Protein AF-A0A2P2GKY4-F1 (afdb_monomer_lite)

pLDDT: mean 82.23, std 12.71, range [40.91, 94.69]

Structure (mmCIF, N/CA/C/O backbone):
data_AF-A0A2P2GKY4-F1
#
_entry.id   AF-A0A2P2GKY4-F1
#
loop_
_atom_site.group_PDB
_atom_site.id
_atom_site.type_symbol
_atom_site.label_atom_id
_atom_site.label_alt_id
_atom_site.label_comp_id
_atom_site.label_asym_id
_atom_site.label_entity_id
_atom_site.label_seq_id
_atom_site.pdbx_PDB_ins_code
_atom_site.Cartn_x
_atom_site.Cartn_y
_atom_site.Cartn_z
_atom_site.occupancy
_atom_site.B_iso_or_equiv
_atom_site.auth_seq_id
_atom_site.auth_comp_id
_atom_site.auth_asym_id
_atom_site.auth_atom_id
_atom_site.pdbx_PDB_model_num
ATOM 1 N N . MET A 1 1 ? 22.536 17.165 -38.982 1.00 40.91 1 MET A N 1
ATOM 2 C CA . MET A 1 1 ? 22.647 15.809 -38.399 1.00 40.91 1 MET A CA 1
ATOM 3 C C . MET A 1 1 ? 22.416 15.923 -36.902 1.00 40.91 1 MET A C 1
ATOM 5 O O . MET A 1 1 ? 23.302 16.372 -36.190 1.00 40.91 1 MET A O 1
ATOM 9 N N . GLY A 1 2 ? 21.191 15.656 -36.444 1.00 49.53 2 GLY A N 1
ATOM 10 C CA . GLY A 1 2 ? 20.845 15.751 -35.026 1.00 49.53 2 GLY A CA 1
ATOM 11 C C . GLY A 1 2 ? 21.399 14.550 -34.271 1.00 49.53 2 GLY A C 1
ATOM 12 O O . GLY A 1 2 ? 21.064 13.412 -34.594 1.00 49.53 2 GLY A O 1
ATOM 13 N N . PHE A 1 3 ? 22.259 14.804 -33.289 1.00 53.50 3 PHE A N 1
ATOM 14 C CA . PHE A 1 3 ? 22.705 13.805 -32.329 1.00 53.50 3 PHE A CA 1
ATOM 15 C C . PHE A 1 3 ? 21.488 13.343 -31.522 1.00 53.50 3 PHE A C 1
ATOM 17 O O . PHE A 1 3 ? 21.078 14.002 -30.570 1.00 53.50 3 PHE A O 1
ATOM 24 N N . PHE A 1 4 ? 20.889 12.215 -31.907 1.00 61.28 4 PHE A N 1
ATOM 25 C CA . PHE A 1 4 ? 20.032 11.460 -31.004 1.00 61.28 4 PHE A CA 1
ATOM 26 C C . PHE A 1 4 ? 20.928 11.012 -29.849 1.00 61.28 4 PHE A C 1
ATOM 28 O O . PHE A 1 4 ? 21.695 10.057 -29.982 1.00 61.28 4 PHE A O 1
ATOM 35 N N . SER A 1 5 ? 20.898 11.752 -28.740 1.00 59.03 5 SER A N 1
ATOM 36 C CA . SER A 1 5 ? 21.487 11.323 -27.48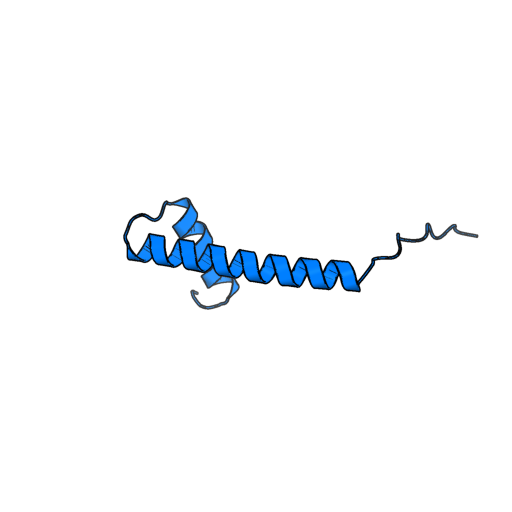0 1.00 59.03 5 SER A CA 1
ATOM 37 C C . SER A 1 5 ? 20.877 9.965 -27.158 1.00 59.03 5 SER A C 1
ATOM 39 O O . SER A 1 5 ? 19.681 9.841 -26.887 1.00 59.03 5 SER A O 1
ATOM 41 N N . LYS A 1 6 ? 21.696 8.924 -27.327 1.00 62.75 6 LYS A N 1
ATOM 42 C CA . LYS A 1 6 ? 21.339 7.532 -27.083 1.00 62.75 6 LYS A CA 1
ATOM 43 C C . LYS A 1 6 ? 20.700 7.481 -25.701 1.00 62.75 6 LYS A C 1
ATOM 45 O O . LYS A 1 6 ? 21.374 7.735 -24.704 1.00 62.75 6 LYS A O 1
ATOM 50 N N . ARG A 1 7 ? 19.387 7.235 -25.643 1.00 62.81 7 ARG A N 1
ATOM 51 C CA . ARG A 1 7 ? 18.726 6.924 -24.373 1.00 62.81 7 ARG A CA 1
ATOM 52 C C . ARG A 1 7 ? 19.524 5.766 -23.763 1.00 62.81 7 ARG A C 1
ATOM 54 O O . ARG A 1 7 ? 19.869 4.858 -24.522 1.00 62.81 7 ARG A O 1
ATOM 61 N N . PRO A 1 8 ? 19.872 5.812 -22.467 1.00 64.75 8 PRO A N 1
ATOM 62 C CA . PRO A 1 8 ? 20.576 4.704 -21.838 1.00 64.75 8 PRO A CA 1
ATOM 63 C C . PRO A 1 8 ? 19.807 3.417 -22.136 1.00 64.75 8 PRO A C 1
ATOM 65 O O . PRO A 1 8 ? 18.575 3.412 -22.056 1.00 64.75 8 PRO A O 1
ATOM 68 N N . GLU A 1 9 ? 20.520 2.370 -22.555 1.00 64.12 9 GLU A N 1
ATOM 69 C CA . GLU A 1 9 ? 19.920 1.065 -22.819 1.00 64.12 9 GLU A CA 1
ATOM 70 C C . GLU A 1 9 ? 19.256 0.596 -21.528 1.00 64.12 9 GLU A C 1
ATOM 72 O O . GLU A 1 9 ? 19.906 0.253 -20.541 1.00 64.12 9 GLU A O 1
ATOM 77 N N . ILE A 1 10 ? 17.929 0.678 -21.505 1.00 65.25 10 ILE A N 1
ATOM 78 C CA . ILE A 1 10 ? 17.135 0.202 -20.390 1.00 65.25 10 ILE A CA 1
ATOM 79 C C . ILE A 1 10 ? 17.324 -1.312 -20.343 1.00 65.25 10 ILE A C 1
ATOM 81 O O . ILE A 1 10 ? 16.906 -2.027 -21.253 1.00 65.25 10 ILE A O 1
ATOM 85 N N . ASN A 1 11 ? 17.932 -1.812 -19.267 1.00 75.50 11 ASN A N 1
ATOM 86 C CA . ASN A 1 11 ? 17.953 -3.241 -19.005 1.00 75.50 11 ASN A CA 1
ATOM 87 C C . ASN A 1 11 ? 16.542 -3.694 -18.602 1.00 75.50 11 ASN A C 1
ATOM 89 O O . ASN A 1 11 ? 16.164 -3.693 -17.428 1.00 75.50 11 ASN A O 1
ATOM 93 N N . HIS A 1 12 ? 15.744 -4.059 -19.604 1.00 75.00 12 HIS A N 1
ATOM 94 C CA . HIS A 1 12 ? 14.359 -4.487 -19.429 1.00 75.00 12 HIS A CA 1
ATOM 95 C C . HIS A 1 12 ? 14.230 -5.702 -18.498 1.00 75.00 12 HIS A C 1
ATOM 97 O O . HIS A 1 12 ? 13.249 -5.800 -17.764 1.00 75.00 12 HIS A O 1
ATOM 103 N N . ALA A 1 13 ? 15.224 -6.597 -18.473 1.00 78.25 13 ALA A N 1
ATOM 104 C CA . ALA A 1 13 ? 15.209 -7.773 -17.608 1.00 78.25 13 ALA A CA 1
ATOM 105 C C . ALA A 1 13 ? 15.413 -7.411 -16.129 1.00 78.25 13 ALA A C 1
ATOM 107 O O . ALA A 1 13 ? 14.772 -7.993 -15.253 1.00 78.25 13 ALA A O 1
ATOM 108 N N . GLU A 1 14 ? 16.281 -6.443 -15.830 1.00 79.00 14 GLU A N 1
ATOM 109 C CA . GLU A 1 14 ? 16.458 -5.946 -14.461 1.00 79.00 14 GLU A CA 1
ATOM 110 C C . GLU A 1 14 ? 15.262 -5.118 -13.995 1.00 79.00 14 GLU A C 1
ATOM 112 O O . GLU A 1 14 ? 14.807 -5.298 -12.864 1.00 79.00 14 GLU A O 1
ATOM 117 N N . GLN A 1 15 ? 14.698 -4.281 -14.870 1.00 77.88 15 GLN A N 1
ATOM 118 C CA . GLN A 1 15 ? 13.492 -3.521 -14.541 1.00 77.88 15 GLN A CA 1
ATOM 119 C C . GLN A 1 15 ? 12.293 -4.429 -14.278 1.00 77.88 15 GLN A C 1
ATOM 121 O O . GLN A 1 15 ? 11.579 -4.210 -13.302 1.00 77.88 15 GLN A O 1
ATOM 126 N N . ASP A 1 16 ? 12.089 -5.476 -15.081 1.00 82.94 16 ASP A N 1
ATOM 127 C CA . ASP A 1 16 ? 11.002 -6.424 -14.836 1.00 82.94 16 ASP A CA 1
ATOM 128 C C . ASP A 1 16 ? 11.189 -7.148 -13.495 1.00 82.94 16 ASP A C 1
ATOM 130 O O . ASP A 1 16 ? 10.272 -7.187 -12.676 1.00 82.94 16 ASP A O 1
ATOM 134 N N . ARG A 1 17 ? 12.407 -7.617 -13.187 1.00 84.50 17 ARG A N 1
ATOM 135 C CA . ARG A 1 17 ? 12.713 -8.230 -11.882 1.00 84.50 17 ARG A CA 1
ATOM 136 C C . ARG A 1 17 ? 12.440 -7.281 -10.717 1.00 84.50 17 ARG A C 1
ATOM 138 O O . ARG A 1 17 ? 11.893 -7.726 -9.706 1.00 84.50 17 ARG A O 1
ATOM 145 N N . GLN A 1 18 ? 12.802 -6.006 -10.846 1.00 85.00 18 GLN A N 1
ATOM 146 C CA . GLN A 1 18 ? 12.540 -5.003 -9.816 1.00 85.00 18 GLN A CA 1
ATOM 147 C C . GLN A 1 18 ? 11.037 -4.770 -9.646 1.00 85.00 18 GLN A C 1
ATOM 149 O O . GLN A 1 18 ? 10.526 -4.875 -8.536 1.00 85.00 18 GLN A O 1
ATOM 154 N N . LEU A 1 19 ? 10.302 -4.590 -10.746 1.00 84.56 19 LEU A N 1
ATOM 155 C CA . LEU A 1 19 ? 8.849 -4.424 -10.719 1.00 84.56 19 LEU A CA 1
ATOM 156 C C . LEU A 1 19 ? 8.141 -5.626 -10.082 1.00 84.56 19 LEU A C 1
ATOM 158 O O . LEU A 1 19 ? 7.174 -5.457 -9.340 1.00 84.56 19 LEU A O 1
ATOM 162 N N . GLN A 1 20 ? 8.606 -6.849 -10.347 1.00 87.38 20 GLN A N 1
ATOM 163 C CA . GLN A 1 20 ? 8.049 -8.052 -9.729 1.00 87.38 20 GLN A CA 1
ATOM 164 C C . GLN A 1 20 ? 8.325 -8.114 -8.222 1.00 87.38 20 GLN A C 1
ATOM 166 O O . GLN A 1 20 ? 7.463 -8.571 -7.469 1.00 87.38 20 GLN A O 1
ATOM 171 N N . ARG A 1 21 ? 9.496 -7.653 -7.765 1.00 90.31 21 ARG A N 1
ATOM 172 C CA . ARG A 1 21 ? 9.809 -7.536 -6.331 1.00 90.31 21 ARG A CA 1
ATOM 173 C C . ARG A 1 21 ? 8.918 -6.494 -5.664 1.00 90.31 21 ARG A C 1
ATOM 175 O O . ARG A 1 21 ? 8.210 -6.834 -4.721 1.00 90.31 21 ARG A O 1
ATOM 182 N N . ASP A 1 22 ? 8.832 -5.303 -6.244 1.00 86.56 22 ASP A N 1
ATOM 183 C CA . ASP A 1 22 ? 8.024 -4.203 -5.713 1.00 86.56 22 ASP A CA 1
ATOM 184 C C . ASP A 1 22 ? 6.541 -4.586 -5.608 1.00 86.56 22 ASP A C 1
ATOM 186 O O . ASP A 1 22 ? 5.872 -4.257 -4.629 1.00 86.56 22 ASP A O 1
ATOM 190 N N . LYS A 1 23 ? 6.014 -5.348 -6.578 1.00 87.94 23 LYS A N 1
ATOM 191 C CA . LYS A 1 23 ? 4.646 -5.893 -6.519 1.00 87.94 23 LYS A CA 1
ATOM 192 C C . LYS A 1 23 ? 4.441 -6.836 -5.332 1.00 87.94 23 LYS A C 1
ATOM 194 O O . LYS A 1 23 ? 3.395 -6.770 -4.683 1.00 87.94 23 LYS A O 1
ATOM 199 N N . ARG A 1 24 ? 5.406 -7.716 -5.048 1.00 90.62 24 ARG A N 1
ATOM 200 C CA . ARG A 1 24 ? 5.334 -8.644 -3.904 1.00 90.62 24 ARG A CA 1
ATOM 201 C C . ARG A 1 24 ? 5.395 -7.885 -2.586 1.00 90.62 24 ARG A C 1
ATOM 203 O O . ARG A 1 24 ? 4.582 -8.155 -1.703 1.00 90.62 24 ARG A O 1
ATOM 210 N N . ASP A 1 25 ? 6.294 -6.914 -2.485 1.00 91.62 25 ASP A N 1
ATOM 211 C CA . ASP A 1 25 ? 6.467 -6.104 -1.280 1.00 91.62 25 ASP A CA 1
ATOM 212 C C . ASP A 1 25 ? 5.241 -5.222 -1.018 1.00 91.62 25 ASP A C 1
ATOM 214 O O . ASP A 1 25 ? 4.739 -5.165 0.107 1.00 91.62 25 ASP A O 1
ATOM 218 N N . ALA A 1 26 ? 4.672 -4.619 -2.066 1.00 86.88 26 ALA A N 1
ATOM 219 C CA . ALA A 1 26 ? 3.414 -3.883 -1.972 1.00 86.88 26 ALA A CA 1
ATOM 220 C C . ALA A 1 26 ? 2.255 -4.783 -1.509 1.00 86.88 26 ALA A C 1
ATOM 222 O O . ALA A 1 26 ? 1.466 -4.381 -0.652 1.00 86.88 26 ALA A O 1
ATOM 223 N N . GLY A 1 27 ? 2.166 -6.010 -2.036 1.00 89.94 27 GLY A N 1
ATOM 224 C CA . GLY A 1 27 ? 1.174 -6.999 -1.608 1.00 89.94 27 GLY A CA 1
ATOM 225 C C . GLY A 1 27 ? 1.322 -7.383 -0.134 1.00 89.94 27 GLY A C 1
ATOM 226 O O . GLY A 1 27 ? 0.333 -7.388 0.599 1.00 89.94 27 GLY A O 1
ATOM 227 N N . ARG A 1 28 ? 2.557 -7.632 0.323 1.00 92.69 28 ARG A N 1
ATOM 228 C CA . ARG A 1 28 ? 2.854 -7.930 1.732 1.00 92.69 28 ARG A CA 1
ATOM 229 C C . ARG A 1 28 ? 2.435 -6.775 2.642 1.00 92.69 28 ARG A C 1
ATOM 231 O O . ARG A 1 28 ? 1.678 -6.994 3.583 1.00 92.69 2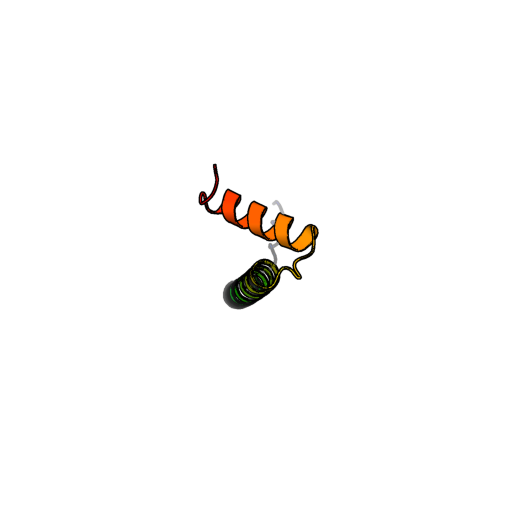8 ARG A O 1
ATOM 238 N N . ARG A 1 29 ? 2.825 -5.543 2.305 1.00 90.69 29 ARG A N 1
ATOM 239 C CA . ARG A 1 29 ? 2.483 -4.343 3.085 1.00 90.69 29 ARG A CA 1
ATOM 240 C C . ARG A 1 29 ? 0.974 -4.110 3.179 1.00 90.69 29 ARG A C 1
ATOM 242 O O . ARG A 1 29 ? 0.478 -3.684 4.218 1.00 90.69 29 ARG A O 1
ATOM 249 N N . LEU A 1 30 ? 0.222 -4.393 2.114 1.00 91.44 30 LEU A N 1
ATOM 250 C CA . LEU A 1 30 ? -1.240 -4.287 2.135 1.00 91.44 30 LEU A CA 1
ATOM 251 C C . LEU A 1 30 ? -1.899 -5.342 3.027 1.00 91.44 30 LEU A C 1
ATOM 253 O O . LEU A 1 30 ? -2.891 -5.026 3.683 1.00 91.44 30 LEU A O 1
ATOM 257 N N . ASN A 1 31 ? -1.356 -6.560 3.073 1.00 92.25 31 ASN A N 1
ATOM 258 C CA . ASN A 1 31 ? -1.829 -7.593 3.993 1.00 92.25 31 ASN A CA 1
ATOM 259 C C . ASN A 1 31 ? -1.537 -7.206 5.448 1.00 92.25 31 ASN A C 1
ATOM 261 O O . ASN A 1 31 ? -2.448 -7.228 6.261 1.00 92.25 31 ASN A O 1
ATOM 265 N N . GLU A 1 32 ? -0.338 -6.708 5.751 1.00 92.88 32 GLU A N 1
ATOM 266 C CA . GLU A 1 32 ? -0.013 -6.202 7.094 1.00 92.88 32 GLU A CA 1
ATOM 267 C C . GLU A 1 32 ? -0.936 -5.054 7.530 1.00 92.88 32 GLU A C 1
ATOM 269 O O . GLU A 1 32 ? -1.312 -4.949 8.696 1.00 92.88 32 GLU A O 1
ATOM 274 N N . ILE A 1 33 ? -1.299 -4.160 6.604 1.00 91.81 33 ILE A N 1
ATOM 275 C CA . ILE A 1 33 ? -2.283 -3.101 6.860 1.00 91.81 33 ILE A CA 1
ATOM 276 C C . ILE A 1 33 ? -3.662 -3.706 7.135 1.00 91.81 33 ILE A C 1
ATOM 278 O O . ILE A 1 33 ? -4.357 -3.247 8.039 1.00 91.81 33 ILE A O 1
ATOM 282 N N . ARG A 1 34 ? -4.068 -4.727 6.374 1.00 90.75 34 ARG A N 1
ATOM 283 C CA . ARG A 1 34 ? -5.341 -5.423 6.580 1.00 90.75 34 ARG A CA 1
ATOM 284 C C . ARG A 1 34 ? -5.396 -6.077 7.961 1.00 90.75 34 ARG A C 1
ATOM 286 O O . ARG A 1 34 ? -6.389 -5.885 8.652 1.00 90.75 34 ARG A O 1
ATOM 293 N N . ASP A 1 35 ? -4.336 -6.761 8.372 1.00 94.69 35 ASP A N 1
ATOM 294 C CA . ASP A 1 35 ? -4.254 -7.425 9.678 1.00 94.69 35 ASP A CA 1
ATOM 295 C C . ASP A 1 35 ? -4.273 -6.396 10.820 1.00 94.69 35 ASP A C 1
ATOM 297 O O . ASP A 1 35 ? -4.960 -6.562 11.830 1.00 94.69 35 ASP A O 1
ATOM 301 N N . ARG A 1 36 ? -3.596 -5.255 10.636 1.00 92.12 36 ARG A N 1
ATOM 302 C CA . ARG A 1 36 ? -3.688 -4.118 11.565 1.00 92.12 36 ARG A CA 1
ATOM 303 C C . ARG A 1 36 ? -5.101 -3.533 11.644 1.00 92.12 36 ARG A C 1
ATOM 305 O O . ARG A 1 36 ? -5.526 -3.104 12.714 1.00 92.12 36 ARG A O 1
ATOM 312 N N . ILE A 1 37 ? -5.838 -3.489 10.532 1.00 91.62 37 ILE A N 1
ATOM 313 C CA . ILE A 1 37 ? -7.232 -3.018 10.521 1.00 91.62 37 ILE A CA 1
ATOM 314 C C . ILE A 1 37 ? -8.122 -3.997 11.286 1.00 91.62 37 ILE A C 1
ATOM 316 O O . ILE A 1 37 ? -8.943 -3.546 12.081 1.00 91.62 37 ILE A O 1
ATOM 320 N N . ASP A 1 38 ? -7.933 -5.298 11.073 1.00 91.56 38 ASP A N 1
ATOM 321 C CA . ASP A 1 38 ? -8.715 -6.361 11.712 1.00 91.56 38 ASP A CA 1
ATOM 322 C C . ASP A 1 38 ? -8.499 -6.398 13.233 1.00 91.56 38 ASP A C 1
ATOM 324 O O . AS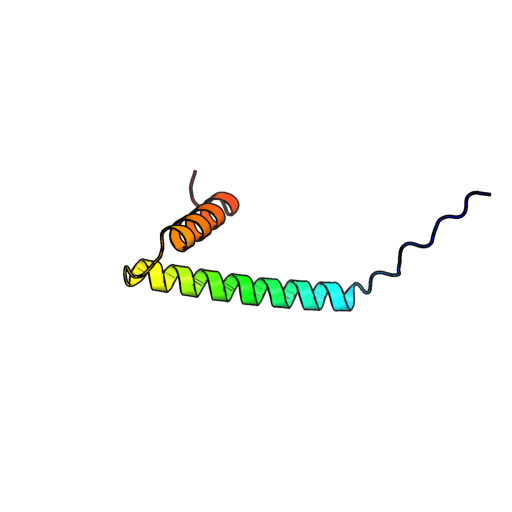P A 1 38 ? -9.447 -6.421 14.012 1.00 91.56 38 ASP A O 1
A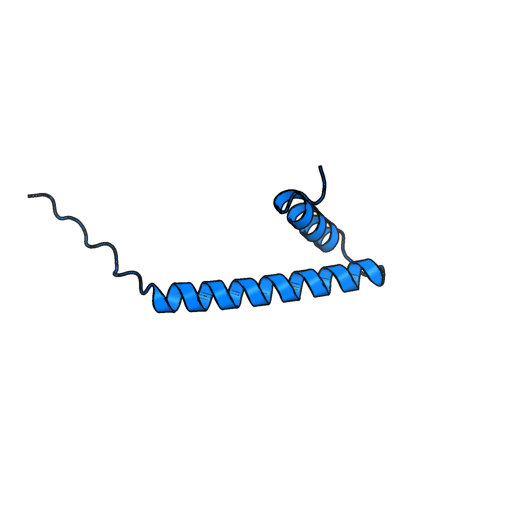TOM 328 N N . THR A 1 39 ? -7.245 -6.260 13.672 1.00 93.31 39 THR A N 1
ATOM 329 C CA . THR A 1 39 ? -6.876 -6.173 15.098 1.00 93.31 39 THR A CA 1
ATOM 330 C C . THR A 1 39 ? -7.211 -4.826 15.752 1.00 93.31 39 THR A C 1
ATOM 332 O O . THR 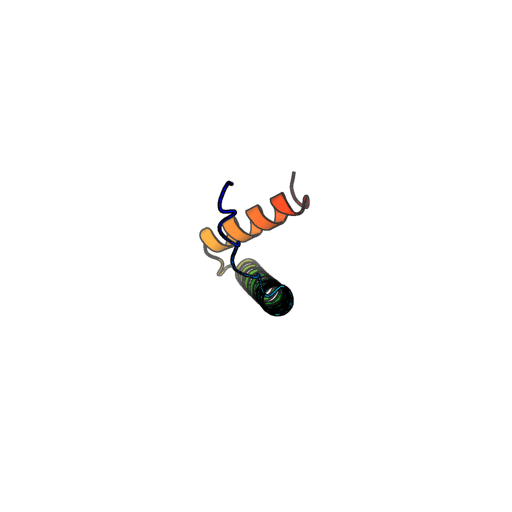A 1 39 ? -6.993 -4.650 16.948 1.00 93.31 39 THR A O 1
ATOM 335 N N . GLY A 1 40 ? -7.699 -3.841 14.989 1.00 89.56 40 GLY A N 1
ATOM 336 C CA . GLY A 1 40 ? -8.011 -2.496 15.484 1.00 89.56 40 GLY A CA 1
ATOM 337 C C . GLY A 1 40 ? -6.791 -1.605 15.768 1.00 89.56 40 GLY A C 1
ATOM 338 O O . GLY A 1 40 ? -6.961 -0.455 16.170 1.00 89.56 40 GLY A O 1
ATOM 339 N N . SER A 1 41 ? -5.574 -2.090 15.510 1.00 92.88 41 SER A N 1
ATOM 340 C CA . SER A 1 41 ? -4.306 -1.370 15.716 1.00 92.88 41 SER A CA 1
ATOM 341 C C . SER A 1 41 ? -3.910 -0.450 14.549 1.00 92.88 41 SER A C 1
ATOM 343 O O . SER A 1 41 ? -2.909 0.263 14.620 1.00 92.88 41 SER A O 1
ATOM 345 N N . ALA A 1 42 ? -4.684 -0.445 13.460 1.00 91.50 42 ALA A N 1
ATOM 346 C CA . ALA A 1 42 ? -4.384 0.349 12.274 1.00 91.50 42 ALA A CA 1
ATOM 347 C C . ALA A 1 42 ? -4.411 1.855 12.532 1.00 91.50 42 ALA A C 1
ATOM 349 O O . ALA A 1 42 ? -5.402 2.427 13.005 1.00 91.50 42 ALA A O 1
ATOM 350 N N . THR A 1 43 ? -3.352 2.516 12.070 1.00 93.56 43 THR A N 1
ATOM 351 C CA . THR A 1 43 ? -3.252 3.971 12.091 1.00 93.56 43 THR A CA 1
ATOM 352 C C . THR A 1 43 ? -4.208 4.613 11.078 1.00 93.56 43 THR A C 1
ATOM 354 O O . THR A 1 43 ? -4.749 3.973 10.167 1.00 93.56 43 THR A O 1
ATOM 357 N N . ARG A 1 44 ? -4.416 5.931 11.197 1.00 91.44 44 ARG A N 1
ATOM 358 C CA . ARG A 1 44 ? -5.185 6.704 10.206 1.00 91.44 44 ARG A CA 1
ATOM 359 C C . ARG A 1 44 ? -4.557 6.628 8.810 1.00 91.44 44 ARG A C 1
ATOM 361 O O . ARG A 1 44 ? -5.283 6.629 7.815 1.00 91.44 44 ARG A O 1
ATOM 368 N N . GLU A 1 45 ? -3.231 6.556 8.740 1.00 90.56 45 GLU A N 1
ATOM 369 C CA . GLU A 1 45 ? -2.493 6.426 7.486 1.00 90.56 45 GLU A CA 1
ATOM 370 C C . GLU A 1 45 ? -2.723 5.056 6.838 1.00 90.56 45 GLU A C 1
ATOM 372 O O . GLU A 1 45 ? -3.073 4.998 5.659 1.00 90.56 45 GLU A O 1
ATOM 377 N N . ASP A 1 46 ? -2.657 3.972 7.616 1.00 89.88 46 ASP A N 1
ATOM 378 C CA . ASP A 1 46 ? -2.926 2.609 7.139 1.00 89.88 46 ASP A CA 1
ATOM 379 C C . ASP A 1 46 ? -4.322 2.506 6.505 1.00 89.88 46 ASP A C 1
ATOM 381 O O . ASP A 1 46 ? -4.484 2.023 5.380 1.00 89.88 46 ASP A O 1
ATOM 385 N N . LYS A 1 47 ? -5.339 3.070 7.172 1.00 90.44 47 LYS A N 1
ATOM 386 C CA . LYS A 1 47 ? -6.716 3.130 6.652 1.00 90.44 47 LYS A CA 1
ATOM 387 C C . LYS A 1 47 ? -6.805 3.938 5.353 1.00 90.44 47 LYS A C 1
ATOM 389 O O . LYS A 1 47 ? -7.521 3.546 4.429 1.00 90.44 47 LYS A O 1
ATOM 394 N N . ARG A 1 48 ? -6.069 5.052 5.249 1.00 91.62 48 ARG A N 1
ATOM 395 C CA . ARG A 1 48 ? -6.016 5.880 4.032 1.00 91.62 48 ARG A CA 1
ATOM 396 C C . ARG A 1 48 ? -5.411 5.105 2.862 1.00 91.62 48 ARG A C 1
ATOM 398 O O . ARG A 1 48 ? -5.990 5.117 1.776 1.00 91.62 48 ARG A O 1
ATOM 405 N N . ILE A 1 49 ? -4.289 4.421 3.085 1.00 90.81 49 ILE A N 1
ATOM 406 C CA . ILE A 1 49 ? -3.603 3.606 2.072 1.00 90.81 49 ILE A CA 1
ATOM 407 C C . ILE A 1 49 ? -4.502 2.449 1.619 1.00 90.81 49 ILE A C 1
ATOM 409 O O . ILE A 1 49 ? -4.660 2.217 0.415 1.00 90.81 49 ILE A O 1
ATOM 413 N N . PHE A 1 50 ? -5.151 1.765 2.563 1.00 89.88 50 PHE A N 1
ATOM 414 C CA . PHE A 1 50 ? -6.062 0.661 2.271 1.00 89.88 50 PHE A CA 1
ATOM 415 C C . PHE A 1 50 ? -7.260 1.111 1.422 1.00 89.88 50 PHE A C 1
ATOM 417 O O . PHE A 1 50 ? -7.557 0.512 0.385 1.00 89.88 50 PHE A O 1
ATOM 424 N N . ASN A 1 51 ? -7.903 2.221 1.795 1.00 89.62 5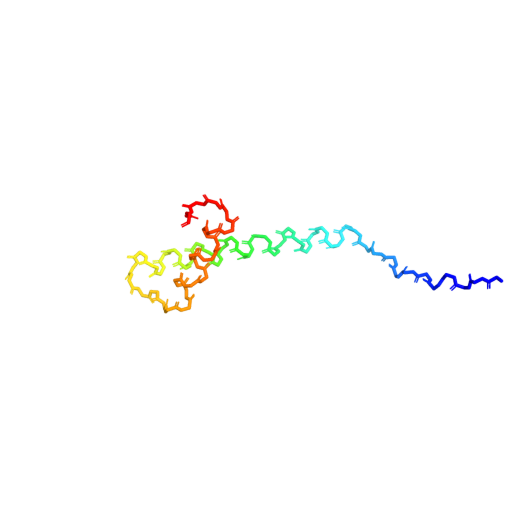1 ASN A N 1
ATOM 425 C CA . ASN A 1 51 ? -9.036 2.773 1.050 1.00 89.62 51 ASN A CA 1
ATOM 426 C C . ASN A 1 51 ? -8.632 3.284 -0.339 1.00 89.62 51 ASN A C 1
ATOM 428 O O . ASN A 1 51 ? -9.332 3.016 -1.316 1.00 89.62 51 ASN A O 1
ATOM 432 N N . ALA A 1 52 ? -7.489 3.967 -0.455 1.00 89.50 52 ALA A N 1
ATOM 433 C CA . ALA A 1 52 ? -6.968 4.422 -1.744 1.00 89.50 52 ALA A CA 1
ATOM 434 C C . ALA A 1 52 ? -6.704 3.243 -2.691 1.00 89.50 52 ALA A C 1
ATOM 436 O O . ALA A 1 52 ? -7.072 3.294 -3.866 1.00 89.50 52 ALA A O 1
ATOM 437 N N . THR A 1 53 ? -6.132 2.159 -2.166 1.00 87.25 53 THR A N 1
ATOM 438 C CA . THR A 1 53 ? -5.899 0.922 -2.921 1.00 87.25 53 THR A CA 1
ATOM 439 C C . THR A 1 53 ? -7.212 0.301 -3.390 1.00 87.25 53 THR A C 1
ATOM 441 O O . THR A 1 53 ? -7.351 -0.042 -4.564 1.00 87.25 53 THR A O 1
ATOM 444 N N . ARG A 1 54 ? -8.219 0.213 -2.513 1.00 84.94 54 ARG A N 1
ATOM 445 C CA . ARG A 1 54 ? -9.542 -0.316 -2.878 1.00 84.94 54 ARG A CA 1
ATOM 446 C C . ARG A 1 54 ? -10.257 0.537 -3.928 1.00 84.94 54 ARG A C 1
ATOM 448 O O . ARG A 1 54 ? -10.882 -0.040 -4.815 1.00 84.94 54 ARG A O 1
ATOM 455 N N . LYS A 1 55 ? -10.131 1.867 -3.870 1.00 89.00 55 LYS A N 1
ATOM 456 C CA . LYS A 1 55 ? -10.680 2.785 -4.882 1.00 89.00 55 LYS A CA 1
ATOM 457 C C . LYS A 1 55 ? -9.996 2.605 -6.239 1.00 89.00 55 LYS A C 1
ATOM 459 O O . LYS A 1 55 ? -10.676 2.461 -7.247 1.00 89.00 55 LYS A O 1
ATOM 464 N N . ARG A 1 56 ? -8.657 2.537 -6.267 1.00 82.94 56 ARG A N 1
ATOM 465 C CA . ARG A 1 56 ? -7.887 2.273 -7.501 1.00 82.94 56 ARG A CA 1
ATOM 466 C C . ARG A 1 56 ? -8.246 0.929 -8.137 1.00 82.94 56 ARG A C 1
ATOM 468 O O . ARG A 1 56 ? -8.269 0.827 -9.354 1.00 82.94 56 ARG A O 1
ATOM 475 N N . GLY A 1 57 ? -8.550 -0.079 -7.319 1.00 82.56 57 GLY A N 1
ATOM 476 C CA . GLY A 1 57 ? -9.002 -1.393 -7.780 1.00 82.56 57 GLY A CA 1
ATOM 477 C C . GLY A 1 57 ? -10.501 -1.502 -8.085 1.00 82.56 57 GLY A C 1
ATOM 478 O O . GLY A 1 57 ? -10.974 -2.617 -8.278 1.00 82.56 57 GLY A O 1
ATOM 479 N N . GLY A 1 58 ? -11.270 -0.405 -8.046 1.00 83.25 58 GLY A N 1
ATOM 480 C CA . GLY A 1 58 ? -12.716 -0.418 -8.313 1.00 83.25 58 GLY A CA 1
ATOM 481 C C . GLY A 1 58 ? -13.566 -1.170 -7.278 1.00 83.25 58 GLY A C 1
ATOM 482 O O . GLY A 1 58 ? -14.738 -1.436 -7.518 1.00 83.25 58 GLY A O 1
ATOM 483 N N . ARG A 1 59 ? -13.001 -1.521 -6.114 1.00 74.25 59 ARG A N 1
ATOM 484 C CA . ARG A 1 59 ? -13.695 -2.263 -5.041 1.00 74.25 59 ARG A CA 1
ATOM 485 C C . ARG A 1 59 ? -14.552 -1.373 -4.134 1.00 74.25 59 ARG A C 1
ATOM 487 O O . ARG A 1 59 ? -15.251 -1.897 -3.270 1.00 74.25 59 ARG A O 1
ATOM 494 N N . ILE A 1 60 ? -14.423 -0.053 -4.256 1.00 67.25 60 ILE A N 1
ATOM 495 C CA . ILE A 1 60 ? -15.220 0.970 -3.567 1.00 67.25 60 ILE A CA 1
ATOM 496 C C . ILE A 1 60 ? -15.515 2.058 -4.609 1.00 67.25 60 ILE A C 1
ATOM 498 O O . ILE A 1 60 ? -14.582 2.489 -5.290 1.00 67.25 60 ILE A O 1
ATOM 502 N N . LYS A 1 61 ? -16.788 2.450 -4.741 1.00 59.78 61 LYS A N 1
ATOM 503 C CA . LYS A 1 61 ? -17.231 3.582 -5.571 1.00 59.78 61 LYS A CA 1
ATOM 504 C C . LYS A 1 61 ? -16.937 4.906 -4.871 1.00 59.78 61 LYS A C 1
ATOM 506 O O . LYS A 1 61 ? -17.230 4.989 -3.660 1.00 59.78 61 LYS A O 1
#

Sequence (61 aa):
MGFFSKRPEINHAEQDRQLQRDKRDAGRRLNEIRDRIDTGSATREDKRIFNATRKRGGRIK

Radius of gyration: 18.65 Å; chains: 1; bounding box: 40×24×54 Å

Organism: Streptomyces showdoensis (NCBI:txid68268)

Secondary structure (DSSP, 8-state):
-----------HHHHHHHHHHHHHHHHHHHHHHHHHHHTT---HHHHHHHHHHHHHTTS--

Foldseek 3Di:
DDPPPPDPPPPPVVVVVVVVVVVVVVVVLLVVLVVCVVVVNHDPVSVVVNVVVCVVVVVDD